Protein AF-A0A836ZSM6-F1 (afdb_monomer_lite)

Foldseek 3Di:
DPDDVLQCCCQAVPVCVPPQKGWDWDFDFDPVVQVVFDWDAPDDPPNTDGDDDPVCVVVRVVRGPDRDDRPDMYGDDPPPPDD

Organism: NCBI:txid1184265

Secondary structure (DSSP, 8-state):
--SHHHHHHHIIIIIHHHHSEEEEEEEE--HHHHTTSPPEE-SSTT-EE----GGGHHHHHHT--EEEEEEEEEE--------

pLDDT: mean 89.29, std 12.73, range [46.31, 97.94]

Sequence (83 aa):
VTNQRYAEEIASRWNVKDSGLGYVAQFEVSAAFVEHDAIQNVGGAHHTEWWIPAEELDALNDTIAGLNDIIGQFDARPTEHET

Structure (mmCIF, N/CA/C/O backbone):
data_AF-A0A836ZSM6-F1
#
_entry.id   AF-A0A836ZSM6-F1
#
loop_
_atom_site.group_PDB
_atom_site.id
_atom_site.type_symbol
_atom_site.label_atom_id
_atom_site.label_alt_id
_atom_site.label_comp_id
_atom_site.label_asym_id
_atom_site.label_entity_id
_atom_site.label_seq_id
_atom_site.pdbx_PDB_ins_code
_atom_site.Cartn_x
_atom_site.Cartn_y
_atom_site.Cartn_z
_atom_site.occupancy
_atom_site.B_iso_or_equiv
_atom_site.auth_seq_id
_atom_site.auth_comp_id
_atom_site.auth_asym_id
_atom_site.auth_atom_id
_atom_site.pdbx_PDB_model_num
ATOM 1 N N . VAL A 1 1 ? 2.350 2.345 1.796 1.00 94.56 1 VAL A N 1
ATOM 2 C CA . VAL A 1 1 ? 2.748 3.415 0.842 1.00 94.56 1 VAL A CA 1
ATOM 3 C C . VAL A 1 1 ? 1.589 4.364 0.579 1.00 94.56 1 VAL A C 1
ATOM 5 O O . VAL A 1 1 ? 0.452 3.939 0.717 1.00 94.56 1 VAL A O 1
ATOM 8 N N . THR A 1 2 ? 1.858 5.620 0.205 1.00 95.25 2 THR A N 1
ATOM 9 C CA . THR A 1 2 ? 0.820 6.652 -0.021 1.00 95.25 2 THR A CA 1
ATOM 10 C C . THR A 1 2 ? 0.589 7.011 -1.492 1.00 95.25 2 THR A C 1
ATOM 12 O O . THR A 1 2 ? -0.185 7.914 -1.795 1.00 95.25 2 THR A O 1
ATOM 15 N N . ASN A 1 3 ? 1.251 6.331 -2.434 1.00 95.50 3 ASN A N 1
ATOM 16 C CA . ASN A 1 3 ? 1.024 6.532 -3.865 1.00 95.50 3 ASN A CA 1
ATOM 17 C C . ASN A 1 3 ? 1.243 5.246 -4.674 1.00 95.50 3 ASN A C 1
ATOM 19 O O . ASN A 1 3 ? 2.080 4.409 -4.330 1.00 95.50 3 ASN A O 1
ATOM 23 N N . GLN A 1 4 ? 0.506 5.131 -5.781 1.00 96.44 4 GLN A N 1
ATOM 24 C CA . GLN A 1 4 ? 0.541 3.971 -6.674 1.00 96.44 4 GLN A CA 1
ATOM 25 C C . GLN A 1 4 ? 1.917 3.754 -7.307 1.00 96.44 4 GLN A C 1
ATOM 27 O O . GLN A 1 4 ? 2.394 2.626 -7.341 1.00 96.44 4 GLN A O 1
ATOM 32 N N . ARG A 1 5 ? 2.588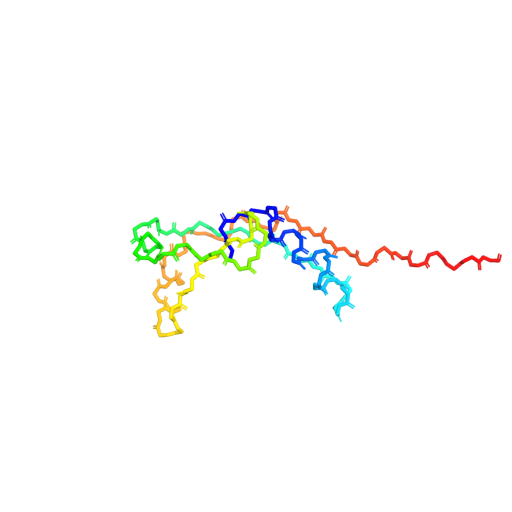 4.822 -7.759 1.00 97.25 5 ARG A N 1
ATOM 33 C CA . ARG A 1 5 ? 3.892 4.712 -8.429 1.00 97.25 5 ARG A CA 1
ATOM 34 C C . ARG A 1 5 ? 4.906 3.962 -7.567 1.00 97.25 5 ARG A C 1
ATOM 36 O O . ARG A 1 5 ? 5.621 3.096 -8.064 1.00 97.25 5 ARG A O 1
ATOM 43 N N . TYR A 1 6 ? 4.981 4.290 -6.280 1.00 97.56 6 TYR A N 1
ATOM 44 C CA . TYR A 1 6 ? 5.891 3.592 -5.383 1.00 97.56 6 TYR A CA 1
ATOM 45 C C . TYR A 1 6 ? 5.452 2.142 -5.139 1.00 97.56 6 TYR A C 1
ATOM 47 O O . TYR A 1 6 ? 6.295 1.249 -5.146 1.00 97.56 6 TYR A O 1
ATOM 55 N N . ALA A 1 7 ? 4.146 1.882 -5.018 1.00 97.31 7 ALA A N 1
ATOM 56 C CA . ALA A 1 7 ? 3.617 0.522 -4.901 1.00 97.31 7 ALA A CA 1
ATOM 57 C C . ALA A 1 7 ? 4.013 -0.371 -6.096 1.00 97.31 7 ALA A C 1
ATOM 59 O O . ALA A 1 7 ? 4.433 -1.512 -5.910 1.00 97.31 7 ALA A O 1
ATOM 60 N N . GLU A 1 8 ? 3.941 0.159 -7.318 1.00 96.88 8 GLU A N 1
ATOM 61 C CA . GLU A 1 8 ? 4.333 -0.545 -8.545 1.00 96.88 8 GLU A CA 1
ATOM 62 C C . GLU A 1 8 ? 5.843 -0.783 -8.628 1.00 96.88 8 GLU A C 1
ATOM 64 O O . GLU A 1 8 ? 6.280 -1.860 -9.039 1.00 96.88 8 GLU A O 1
ATOM 69 N N . GLU A 1 9 ? 6.660 0.190 -8.210 1.00 96.31 9 GLU A N 1
ATOM 70 C CA . GLU A 1 9 ? 8.110 0.004 -8.100 1.00 96.31 9 GLU A CA 1
ATOM 71 C C . GLU A 1 9 ? 8.437 -1.129 -7.117 1.00 96.31 9 GLU A C 1
ATOM 73 O O . GLU A 1 9 ? 9.293 -1.961 -7.428 1.00 96.31 9 GLU A O 1
ATOM 78 N N . ILE A 1 10 ? 7.715 -1.219 -5.991 1.00 95.88 10 ILE A N 1
ATOM 79 C CA . ILE A 1 10 ? 7.869 -2.322 -5.037 1.00 95.88 10 ILE A CA 1
ATOM 80 C C . ILE A 1 10 ? 7.507 -3.662 -5.657 1.00 95.88 10 ILE A C 1
ATOM 82 O O . ILE A 1 10 ? 8.325 -4.589 -5.657 1.00 95.88 10 ILE A O 1
ATOM 86 N N . ALA A 1 11 ? 6.307 -3.753 -6.224 1.00 96.44 11 ALA A N 1
ATOM 87 C CA . ALA A 1 11 ? 5.806 -4.987 -6.799 1.00 96.44 11 ALA A CA 1
ATOM 88 C C . ALA A 1 11 ? 6.717 -5.497 -7.930 1.00 96.44 11 ALA A C 1
ATOM 90 O O . ALA A 1 11 ? 7.119 -6.658 -7.923 1.00 96.44 11 ALA A O 1
ATOM 91 N N . SER A 1 12 ? 7.095 -4.628 -8.868 1.00 94.81 12 SER A N 1
ATOM 92 C CA . SER A 1 12 ? 7.819 -5.017 -10.085 1.00 94.81 12 SER A CA 1
ATOM 93 C C . SER A 1 12 ? 9.330 -5.187 -9.909 1.00 94.81 12 SER A C 1
ATOM 95 O O . SER A 1 12 ? 9.943 -5.989 -10.615 1.00 94.81 12 SER A O 1
ATOM 97 N N . ARG A 1 13 ? 9.970 -4.428 -9.009 1.00 92.81 13 ARG A N 1
ATOM 98 C CA . ARG A 1 13 ? 11.443 -4.399 -8.909 1.00 92.81 13 ARG A CA 1
ATOM 99 C C . ARG A 1 13 ? 11.992 -5.211 -7.751 1.00 92.81 13 ARG A C 1
ATOM 101 O O . ARG A 1 13 ? 13.163 -5.598 -7.833 1.00 92.81 13 ARG A O 1
ATOM 108 N N . TRP A 1 14 ? 11.201 -5.411 -6.700 1.00 92.75 14 TRP A N 1
ATOM 109 C CA . TRP A 1 14 ? 11.605 -6.152 -5.508 1.00 92.75 14 TRP A CA 1
ATOM 110 C C . TRP A 1 14 ? 10.790 -7.439 -5.377 1.00 92.75 14 TRP A C 1
ATOM 112 O O . TRP A 1 14 ? 11.380 -8.505 -5.507 1.00 92.75 14 TRP A O 1
ATOM 122 N N . ASN A 1 15 ? 9.457 -7.372 -5.275 1.00 91.81 15 ASN A N 1
ATOM 123 C CA . ASN A 1 15 ? 8.646 -8.573 -5.013 1.00 91.81 15 ASN A CA 1
ATOM 124 C C . ASN A 1 15 ? 8.754 -9.610 -6.139 1.00 91.81 15 ASN A C 1
ATOM 126 O O . ASN A 1 15 ? 9.069 -10.762 -5.868 1.00 91.81 15 ASN A O 1
ATOM 130 N N . VAL A 1 16 ? 8.603 -9.205 -7.407 1.00 92.31 16 VAL A N 1
ATOM 131 C CA . VAL A 1 16 ? 8.742 -10.120 -8.559 1.00 92.31 16 VAL A CA 1
ATOM 132 C C . VAL A 1 16 ? 10.083 -10.861 -8.577 1.00 92.31 16 VAL A C 1
ATOM 134 O O . VAL A 1 16 ? 10.126 -12.009 -9.011 1.00 92.31 16 VAL A O 1
ATOM 137 N N . LYS A 1 17 ? 11.179 -10.249 -8.107 1.00 88.38 17 LYS A N 1
ATOM 138 C CA . LYS A 1 17 ? 12.486 -10.926 -8.079 1.00 88.38 17 LYS A CA 1
ATOM 139 C C . LYS A 1 17 ? 12.520 -12.090 -7.094 1.00 88.38 17 LYS A C 1
ATOM 141 O O . LYS A 1 17 ? 13.193 -13.076 -7.377 1.00 88.38 17 LYS A O 1
ATOM 146 N N . ASP A 1 18 ? 11.799 -11.970 -5.984 1.00 87.00 18 ASP A N 1
ATOM 147 C CA . ASP A 1 18 ? 11.803 -12.964 -4.912 1.00 87.00 18 ASP A CA 1
ATOM 148 C C . ASP A 1 18 ? 10.703 -14.021 -5.094 1.00 87.00 18 ASP A C 1
ATOM 150 O O . ASP A 1 18 ? 10.926 -15.197 -4.816 1.00 87.00 18 ASP A O 1
ATOM 154 N N . SER A 1 19 ? 9.519 -13.633 -5.582 1.00 88.75 19 SER A N 1
ATOM 155 C CA . SER A 1 19 ? 8.338 -14.509 -5.675 1.00 88.75 19 SER A CA 1
ATOM 156 C C . SER A 1 19 ? 7.901 -14.850 -7.104 1.00 88.75 19 SER A C 1
ATOM 158 O O . SER A 1 19 ? 7.003 -15.672 -7.283 1.00 88.75 19 SER A O 1
ATOM 160 N N . GLY A 1 20 ? 8.467 -14.205 -8.129 1.00 90.88 20 GLY A N 1
ATOM 161 C CA . GLY A 1 20 ? 8.041 -14.330 -9.530 1.00 90.88 20 GLY A CA 1
ATOM 162 C C . GLY A 1 20 ? 6.762 -13.560 -9.890 1.00 90.88 20 GLY A C 1
ATOM 163 O O . GLY A 1 20 ? 6.473 -13.399 -11.074 1.00 90.88 20 GLY A O 1
ATOM 164 N N . LEU A 1 21 ? 6.020 -13.055 -8.896 1.00 93.94 21 LEU A N 1
ATOM 165 C CA . LEU A 1 21 ? 4.771 -12.304 -9.062 1.00 93.94 21 LEU A CA 1
ATOM 166 C C . LEU A 1 21 ? 4.677 -11.150 -8.058 1.00 93.94 21 LEU A C 1
ATOM 168 O O . LEU A 1 21 ? 4.958 -11.318 -6.873 1.00 93.94 21 LEU A O 1
ATOM 172 N N . GLY A 1 22 ? 4.197 -9.996 -8.508 1.00 95.19 22 GLY A N 1
ATOM 173 C CA . GLY A 1 22 ? 3.908 -8.836 -7.671 1.00 95.19 22 GLY A CA 1
ATOM 174 C C . GLY A 1 22 ? 2.517 -8.289 -7.961 1.00 95.19 22 GLY A C 1
ATOM 175 O O . GLY A 1 22 ? 2.126 -8.176 -9.119 1.00 95.19 22 GLY A O 1
ATOM 176 N N . TYR A 1 23 ? 1.787 -7.913 -6.914 1.00 95.00 23 TYR A N 1
ATOM 177 C CA . TYR A 1 23 ? 0.468 -7.295 -7.027 1.00 95.00 23 TYR A CA 1
ATOM 178 C C . TYR A 1 23 ? 0.445 -5.955 -6.302 1.00 95.00 23 TYR A C 1
ATOM 180 O O . TYR A 1 23 ? 1.117 -5.781 -5.284 1.00 95.00 23 TYR A O 1
ATOM 188 N N . VAL A 1 24 ? -0.358 -5.029 -6.814 1.00 96.56 24 VAL A N 1
ATOM 189 C CA . VAL A 1 24 ? -0.679 -3.765 -6.153 1.00 96.56 24 VAL A CA 1
ATOM 190 C C . VAL A 1 24 ? -2.169 -3.763 -5.850 1.00 96.56 24 VAL A C 1
ATOM 192 O O . VAL A 1 24 ? -2.989 -3.774 -6.766 1.00 96.56 24 VAL A O 1
ATOM 195 N N . ALA A 1 25 ? -2.502 -3.754 -4.563 1.00 94.12 25 ALA A N 1
ATOM 196 C CA .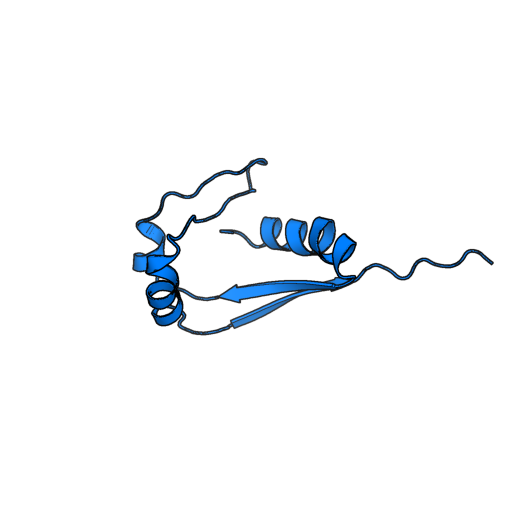 ALA A 1 25 ? -3.869 -3.628 -4.076 1.00 94.12 25 ALA A CA 1
ATOM 197 C C . ALA A 1 25 ? -4.131 -2.190 -3.621 1.00 94.12 25 ALA A C 1
ATOM 199 O O . ALA A 1 25 ? -3.280 -1.581 -2.965 1.00 94.12 25 ALA A O 1
ATOM 200 N N . GLN A 1 26 ? -5.307 -1.661 -3.955 1.00 93.56 26 GLN A N 1
ATOM 201 C CA . GLN A 1 26 ? -5.774 -0.366 -3.469 1.00 93.56 26 GLN A CA 1
ATOM 202 C C . GLN A 1 26 ? -6.873 -0.553 -2.420 1.00 93.56 26 GLN A C 1
ATOM 204 O O . GLN A 1 26 ? -7.816 -1.321 -2.616 1.00 93.56 26 GLN A O 1
ATOM 209 N N . PHE A 1 27 ? -6.748 0.186 -1.319 1.00 91.88 27 PHE A N 1
ATOM 210 C CA . PHE A 1 27 ? -7.714 0.214 -0.227 1.00 91.88 27 PHE A CA 1
ATOM 211 C C . PHE A 1 27 ? -8.222 1.636 -0.039 1.00 91.88 27 PHE A C 1
ATOM 213 O O . PHE A 1 27 ? -7.432 2.583 -0.021 1.00 91.88 27 PHE A O 1
ATOM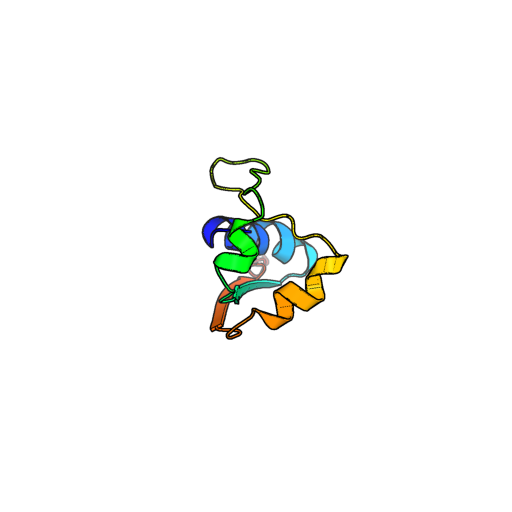 220 N N . GLU A 1 28 ? -9.531 1.770 0.139 1.00 92.00 28 GLU A N 1
ATOM 221 C CA . GLU A 1 28 ? -10.125 2.997 0.652 1.00 92.00 28 GLU A CA 1
ATOM 222 C C . GLU A 1 28 ? -10.205 2.905 2.172 1.00 92.00 28 GLU A C 1
ATOM 224 O O . GLU A 1 28 ? -10.820 1.991 2.721 1.00 92.00 28 GLU A O 1
ATOM 229 N N . VAL A 1 29 ? -9.562 3.858 2.840 1.00 91.62 29 VAL A N 1
ATOM 230 C CA . VAL A 1 29 ? -9.519 3.972 4.300 1.00 91.62 29 VAL A CA 1
ATOM 231 C C . VAL A 1 29 ? -10.022 5.345 4.724 1.00 91.62 29 VAL A C 1
ATOM 233 O O . VAL A 1 29 ? -10.022 6.296 3.937 1.00 91.62 29 VAL A O 1
ATOM 236 N N . SER A 1 30 ? -10.437 5.466 5.982 1.00 92.19 30 SER A N 1
ATOM 237 C CA . SER A 1 30 ? -10.826 6.757 6.549 1.00 92.19 30 SER A CA 1
ATOM 238 C C . SER A 1 30 ? -9.646 7.733 6.539 1.00 92.19 30 SER A C 1
ATOM 240 O O . SER A 1 30 ? -8.627 7.482 7.181 1.00 92.19 30 SER A O 1
ATOM 242 N N . ALA A 1 31 ? -9.799 8.881 5.870 1.00 91.56 31 ALA A N 1
ATOM 243 C CA . ALA A 1 31 ? -8.797 9.949 5.894 1.00 91.56 31 ALA A CA 1
ATOM 244 C C . ALA A 1 31 ? -8.496 10.401 7.332 1.00 91.56 31 ALA A C 1
ATOM 246 O O . ALA A 1 31 ? -7.339 10.532 7.712 1.00 91.56 31 ALA A O 1
ATOM 247 N N . ALA A 1 32 ? -9.535 10.512 8.164 1.00 92.62 32 ALA A N 1
ATOM 248 C CA . ALA A 1 32 ? -9.390 10.881 9.568 1.00 92.62 32 ALA A CA 1
ATOM 249 C C . ALA A 1 32 ? -8.557 9.873 10.377 1.00 92.62 32 ALA A C 1
ATOM 251 O O . ALA A 1 32 ? -7.998 10.256 11.393 1.00 92.62 32 ALA A O 1
ATOM 252 N N . PHE A 1 33 ? -8.466 8.608 9.951 1.00 92.69 33 PHE A N 1
ATOM 253 C CA . PHE A 1 33 ? -7.600 7.627 10.605 1.00 92.69 33 PHE A CA 1
ATOM 254 C C . PHE A 1 33 ? -6.127 7.888 10.264 1.00 92.69 33 PHE A C 1
ATOM 256 O O . PHE A 1 33 ? -5.306 8.059 11.155 1.00 92.69 33 PHE A O 1
ATOM 263 N N . VAL A 1 34 ? -5.803 7.988 8.970 1.00 91.69 34 VAL A N 1
ATOM 264 C CA . VAL A 1 34 ? -4.411 8.074 8.489 1.00 91.69 34 VAL A CA 1
ATOM 265 C C . VAL A 1 34 ? -3.796 9.478 8.547 1.00 91.69 34 VAL A C 1
ATOM 267 O O . VAL A 1 34 ? -2.580 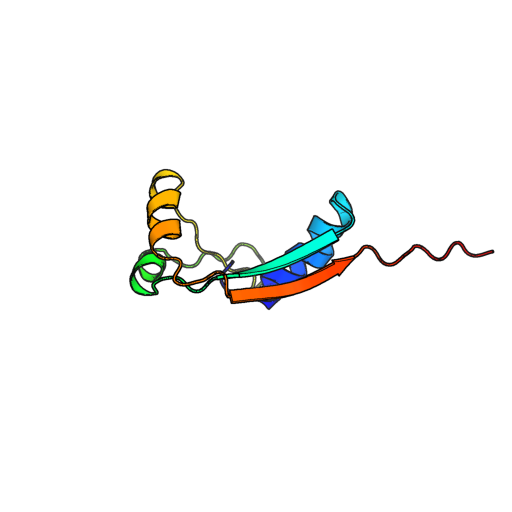9.615 8.467 1.00 91.69 34 VAL A O 1
ATOM 270 N N . GLU A 1 35 ? -4.601 10.538 8.663 1.00 91.19 35 GLU A N 1
ATOM 271 C CA . GLU A 1 35 ? -4.112 11.927 8.746 1.00 91.19 35 GLU A CA 1
ATOM 272 C C . GLU A 1 35 ? -3.434 12.257 10.084 1.00 91.19 35 GLU A C 1
ATOM 274 O O . GLU A 1 35 ? -2.712 13.252 10.176 1.00 91.19 35 GLU A O 1
ATOM 279 N N . HIS A 1 36 ? -3.645 11.436 11.116 1.00 88.81 36 HIS A N 1
ATOM 280 C CA . HIS A 1 36 ? -2.939 11.571 12.388 1.00 88.81 36 HIS A CA 1
ATOM 281 C C . HIS A 1 36 ? -1.453 11.209 12.271 1.00 88.81 36 HIS A C 1
ATOM 283 O O . HIS A 1 36 ? -0.628 11.777 12.993 1.00 88.81 36 HIS A O 1
ATOM 289 N N . ASP A 1 37 ? -1.107 10.331 11.328 1.00 90.31 37 ASP A N 1
ATOM 290 C CA . ASP A 1 37 ? 0.258 9.884 11.095 1.00 90.31 37 ASP A CA 1
ATOM 291 C C . ASP A 1 37 ? 0.983 10.756 10.071 1.00 90.31 37 ASP A C 1
ATOM 293 O O . ASP A 1 37 ? 0.502 11.058 8.975 1.00 90.31 37 ASP A O 1
ATOM 297 N N . ALA A 1 38 ? 2.221 11.122 10.401 1.00 93.06 38 ALA A N 1
ATOM 298 C CA . ALA A 1 38 ? 3.081 11.823 9.465 1.00 93.06 38 ALA A CA 1
ATOM 299 C C . ALA A 1 38 ? 3.475 10.899 8.302 1.00 93.06 38 ALA A C 1
ATOM 301 O O . ALA A 1 38 ? 3.956 9.781 8.510 1.00 93.06 38 ALA A O 1
ATOM 302 N N . ILE A 1 39 ? 3.357 11.405 7.073 1.00 95.62 39 ILE A N 1
ATOM 303 C CA . ILE A 1 39 ? 3.897 10.730 5.892 1.00 95.62 39 ILE A CA 1
ATOM 304 C C . ILE A 1 39 ? 5.422 10.687 6.003 1.00 95.62 39 ILE A C 1
ATOM 306 O O . ILE A 1 39 ? 6.084 11.724 6.073 1.00 95.62 39 ILE A O 1
ATOM 310 N N . GLN A 1 40 ? 5.975 9.482 5.960 1.00 97.50 40 GLN A N 1
ATOM 311 C CA . GLN A 1 40 ? 7.410 9.245 5.951 1.00 97.50 40 GLN A CA 1
ATOM 312 C C . GLN A 1 40 ? 7.916 9.205 4.516 1.00 97.50 40 GLN A C 1
ATOM 314 O O . GLN A 1 40 ? 7.266 8.630 3.644 1.00 97.50 40 GLN A O 1
ATOM 319 N N . ASN A 1 41 ? 9.084 9.797 4.266 1.00 97.50 41 ASN A N 1
ATOM 320 C CA . ASN A 1 41 ? 9.828 9.596 3.027 1.00 97.50 41 ASN A CA 1
ATOM 321 C C . ASN A 1 41 ? 10.991 8.638 3.303 1.00 97.50 41 ASN A C 1
ATOM 323 O O . ASN A 1 41 ? 11.852 8.931 4.132 1.00 97.50 41 ASN A O 1
ATOM 327 N N . VAL A 1 42 ? 11.012 7.508 2.601 1.00 96.44 42 VAL A N 1
ATOM 328 C CA . VAL A 1 42 ? 11.974 6.417 2.821 1.00 96.44 42 VAL A CA 1
ATOM 329 C C . VAL A 1 42 ? 12.999 6.286 1.692 1.00 96.44 42 VAL A C 1
ATOM 331 O O . VAL A 1 42 ? 13.629 5.243 1.526 1.00 96.44 42 VAL A O 1
ATOM 334 N N . GLY A 1 43 ? 13.196 7.346 0.901 1.00 95.06 43 GLY A N 1
ATOM 335 C CA . GLY A 1 43 ? 14.200 7.360 -0.158 1.00 95.06 43 GLY A CA 1
ATOM 336 C C . GLY A 1 43 ? 13.943 8.418 -1.225 1.00 95.06 43 GLY A C 1
ATOM 337 O O . GLY A 1 43 ? 14.231 9.598 -1.041 1.00 95.06 43 GLY A O 1
ATOM 338 N N . GLY A 1 44 ? 13.480 7.981 -2.399 1.00 94.56 44 GLY A N 1
ATOM 339 C CA . GLY A 1 44 ? 13.157 8.880 -3.506 1.00 94.56 44 GLY A CA 1
ATOM 340 C C . GLY A 1 44 ? 12.045 9.872 -3.149 1.00 94.56 44 GLY A C 1
ATOM 341 O O . GLY A 1 44 ? 11.261 9.647 -2.233 1.00 94.56 44 GLY A O 1
ATOM 342 N N . ALA A 1 45 ? 11.919 10.965 -3.908 1.00 95.12 45 ALA A N 1
ATOM 343 C CA . ALA A 1 45 ? 10.936 12.020 -3.624 1.00 95.12 45 ALA A CA 1
ATOM 344 C C . ALA A 1 45 ? 9.484 11.506 -3.503 1.00 95.12 45 ALA A C 1
ATOM 346 O O . ALA A 1 45 ? 8.712 12.033 -2.708 1.00 95.12 45 ALA A O 1
ATOM 347 N N . HIS A 1 46 ? 9.126 10.460 -4.255 1.00 95.81 46 HIS A N 1
ATOM 348 C CA . HIS A 1 46 ? 7.814 9.801 -4.218 1.00 95.81 46 HIS A CA 1
ATOM 349 C C . HIS A 1 46 ? 7.796 8.496 -3.404 1.00 95.81 46 HIS A C 1
ATOM 351 O O . HIS A 1 46 ? 6.804 7.778 -3.441 1.00 95.81 46 HIS A O 1
ATOM 357 N N . HIS A 1 47 ? 8.865 8.139 -2.691 1.00 97.50 47 HIS A N 1
ATOM 358 C CA . HIS A 1 47 ? 8.910 6.937 -1.847 1.00 97.50 47 HIS A CA 1
ATOM 359 C C . HIS A 1 47 ? 8.323 7.251 -0.481 1.00 97.50 47 HIS A C 1
ATOM 361 O O . HIS A 1 47 ? 9.052 7.496 0.477 1.00 97.50 47 HIS A O 1
ATOM 367 N N . THR A 1 48 ? 6.996 7.322 -0.426 1.00 97.94 48 THR A N 1
ATOM 368 C CA . THR A 1 48 ? 6.272 7.771 0.760 1.00 97.94 48 THR A CA 1
ATOM 369 C C . THR A 1 48 ? 5.326 6.719 1.323 1.00 97.94 48 THR A C 1
ATOM 371 O O . THR A 1 48 ? 4.671 5.979 0.579 1.00 97.94 48 THR A O 1
ATOM 374 N N . GLU A 1 49 ? 5.224 6.669 2.649 1.00 97.19 49 GLU A N 1
ATOM 375 C CA . GLU A 1 49 ? 4.386 5.717 3.379 1.00 97.19 49 GLU A CA 1
ATOM 376 C C . GLU A 1 49 ? 3.896 6.249 4.729 1.00 97.19 49 GLU A C 1
ATOM 378 O O . GLU A 1 49 ? 4.487 7.164 5.298 1.00 97.19 49 GLU A O 1
ATOM 383 N N . TRP A 1 50 ? 2.797 5.672 5.217 1.00 95.88 50 TRP A N 1
ATOM 384 C CA . TRP A 1 50 ? 2.368 5.795 6.609 1.00 95.88 50 TRP A CA 1
ATOM 385 C C . TRP A 1 50 ? 2.979 4.662 7.428 1.00 95.88 50 TRP A C 1
ATOM 387 O O . TRP A 1 50 ? 3.050 3.527 6.947 1.00 95.88 50 TRP A O 1
ATOM 397 N N . TRP A 1 51 ? 3.390 4.967 8.655 1.00 95.44 51 TRP A N 1
ATOM 398 C CA . TRP A 1 51 ? 3.859 3.983 9.627 1.00 95.44 51 TRP A CA 1
ATOM 399 C C . TRP A 1 51 ? 2.799 3.803 10.700 1.00 95.44 51 TRP A C 1
ATOM 401 O O . TRP A 1 51 ? 2.810 4.502 11.705 1.00 95.44 51 TRP A O 1
ATOM 411 N N . ILE A 1 52 ? 1.886 2.867 10.456 1.00 93.69 52 ILE A N 1
ATOM 412 C CA . ILE A 1 52 ? 0.815 2.551 11.398 1.00 93.69 52 ILE A CA 1
ATOM 413 C C . ILE A 1 52 ? 1.380 1.637 12.495 1.00 93.69 52 ILE A C 1
ATOM 415 O O . ILE A 1 52 ? 1.997 0.616 12.156 1.00 93.69 52 ILE A O 1
ATOM 419 N N . PRO A 1 53 ? 1.206 1.970 13.788 1.00 94.88 53 PRO A N 1
ATOM 420 C CA . PRO A 1 53 ? 1.594 1.092 14.885 1.00 94.88 53 PRO A CA 1
ATOM 421 C C . PRO A 1 53 ? 0.923 -0.282 14.777 1.00 94.88 53 PRO A C 1
ATOM 423 O O . PRO A 1 53 ? -0.217 -0.406 14.329 1.00 94.88 53 PRO A O 1
ATOM 426 N N . ALA A 1 54 ? 1.620 -1.337 15.201 1.00 95.94 54 ALA A N 1
ATOM 427 C CA . ALA A 1 54 ? 1.107 -2.702 15.067 1.00 95.94 54 ALA A CA 1
ATOM 428 C C . ALA A 1 54 ? -0.168 -2.924 15.900 1.00 95.94 54 ALA A C 1
ATOM 430 O O . ALA A 1 54 ? -1.061 -3.659 15.487 1.00 95.94 54 ALA A O 1
ATOM 431 N N . GLU A 1 55 ? -0.265 -2.262 17.051 1.00 96.62 55 GLU A N 1
ATOM 432 C CA . GLU A 1 55 ? -1.427 -2.239 17.938 1.00 96.62 55 GLU A CA 1
ATOM 433 C C . GLU A 1 55 ? -2.667 -1.567 17.327 1.00 96.62 55 GLU A C 1
ATOM 435 O O . GLU A 1 55 ? -3.780 -1.814 17.786 1.00 96.62 55 GLU A O 1
ATOM 440 N N . GLU A 1 56 ? -2.496 -0.757 16.281 1.00 95.62 56 GLU A N 1
ATOM 441 C CA . GLU A 1 56 ? -3.579 -0.055 15.585 1.00 95.62 56 GLU A CA 1
ATOM 442 C C . GLU A 1 56 ? -4.017 -0.766 14.300 1.00 95.62 56 GLU A C 1
ATOM 444 O O . GLU A 1 56 ? -4.930 -0.307 13.617 1.00 95.62 56 GLU A O 1
ATOM 449 N N . LEU A 1 57 ? -3.412 -1.911 13.967 1.00 93.69 57 LEU A N 1
ATOM 450 C CA . LEU A 1 57 ? -3.723 -2.644 12.741 1.00 93.69 57 LEU A CA 1
ATOM 451 C C . LEU A 1 57 ? -5.198 -3.070 12.663 1.00 93.69 57 LEU A C 1
ATOM 453 O O . LEU A 1 57 ? -5.810 -2.956 11.603 1.00 93.69 57 LEU A O 1
ATOM 457 N N . ASP A 1 58 ? -5.781 -3.525 13.774 1.00 95.50 58 ASP A N 1
ATOM 458 C CA . ASP A 1 58 ? -7.203 -3.887 13.819 1.00 95.50 58 ASP A CA 1
ATOM 459 C C . ASP A 1 58 ? -8.093 -2.657 13.588 1.00 95.50 58 ASP A C 1
ATOM 461 O O . ASP A 1 58 ? -9.037 -2.712 12.803 1.00 95.50 58 ASP A O 1
ATOM 465 N N . ALA A 1 59 ? -7.730 -1.515 14.178 1.00 95.00 59 ALA A N 1
ATOM 466 C CA . ALA A 1 59 ? -8.447 -0.263 13.974 1.00 95.00 59 ALA A CA 1
ATOM 467 C C . ALA A 1 59 ? -8.330 0.236 12.524 1.00 95.00 59 ALA A C 1
ATOM 469 O O . ALA A 1 59 ? -9.321 0.690 11.958 1.00 95.00 59 ALA A O 1
ATOM 470 N N . LEU A 1 60 ? -7.161 0.097 11.886 1.00 93.62 60 LEU A N 1
ATOM 471 C CA . LEU A 1 60 ? -6.996 0.391 10.461 1.00 93.62 60 LEU A CA 1
ATOM 472 C C . LEU A 1 60 ? -7.935 -0.483 9.624 1.00 93.62 60 LEU A C 1
ATOM 474 O O . LEU A 1 60 ? -8.636 0.039 8.757 1.00 93.62 60 LEU A O 1
ATOM 478 N N . ASN A 1 61 ? -7.973 -1.790 9.899 1.00 92.50 61 ASN A N 1
ATOM 479 C CA . ASN A 1 61 ? -8.817 -2.738 9.173 1.00 92.50 61 ASN A CA 1
ATOM 480 C C . ASN A 1 61 ? -10.307 -2.396 9.293 1.00 92.50 61 ASN A C 1
ATOM 482 O O . ASN A 1 61 ? -11.022 -2.465 8.294 1.00 92.50 61 ASN A O 1
ATOM 486 N N . ASP A 1 62 ? -10.757 -1.949 10.467 1.00 93.75 62 ASP A N 1
ATOM 487 C CA . ASP A 1 62 ? -12.137 -1.502 10.688 1.00 93.75 62 ASP A CA 1
ATOM 488 C C . ASP A 1 62 ? -12.500 -0.243 9.876 1.00 93.75 62 ASP A C 1
ATOM 490 O O . ASP A 1 62 ? -13.678 0.023 9.628 1.00 93.75 62 ASP A O 1
ATOM 494 N N . THR A 1 63 ? -11.505 0.536 9.433 1.00 93.31 63 THR A N 1
ATOM 495 C CA . THR A 1 63 ? -11.723 1.719 8.582 1.00 93.31 63 THR A CA 1
ATOM 496 C C . THR A 1 63 ? -11.713 1.420 7.089 1.00 93.31 63 THR A C 1
ATOM 498 O O . THR A 1 63 ? -12.027 2.317 6.301 1.00 93.31 63 THR A O 1
ATOM 501 N N . ILE A 1 64 ? -11.349 0.198 6.685 1.00 91.75 64 ILE A N 1
ATOM 502 C CA . ILE A 1 64 ? -11.344 -0.198 5.279 1.00 91.75 64 ILE A CA 1
ATOM 503 C C . ILE A 1 64 ? -12.797 -0.253 4.803 1.00 91.75 64 ILE A C 1
ATOM 505 O O . ILE A 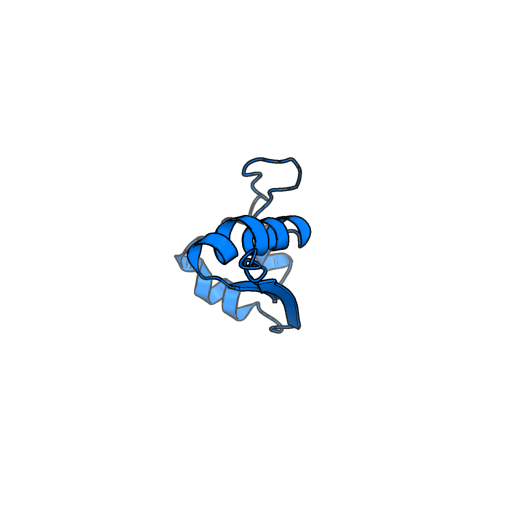1 64 ? -13.555 -1.158 5.146 1.00 91.75 64 ILE A O 1
ATOM 509 N N . ALA A 1 65 ? -13.189 0.727 3.989 1.00 84.38 65 ALA A N 1
ATOM 510 C CA . ALA A 1 65 ? -14.543 0.826 3.448 1.00 84.38 65 ALA A CA 1
ATOM 511 C C . ALA A 1 65 ? -14.787 -0.156 2.283 1.00 84.38 65 ALA A C 1
ATOM 513 O O . ALA A 1 65 ? -15.934 -0.418 1.919 1.00 84.38 65 ALA A O 1
ATOM 514 N N . GLY A 1 66 ? -13.711 -0.714 1.718 1.00 67.75 66 GLY A N 1
ATOM 515 C CA . GLY A 1 66 ? -13.733 -1.702 0.646 1.00 67.75 66 GLY A CA 1
ATOM 516 C C . GLY A 1 66 ? -12.326 -2.064 0.163 1.00 67.75 66 GLY A C 1
ATOM 517 O O . GLY A 1 66 ? -11.387 -1.269 0.256 1.00 67.75 66 GLY A O 1
ATOM 518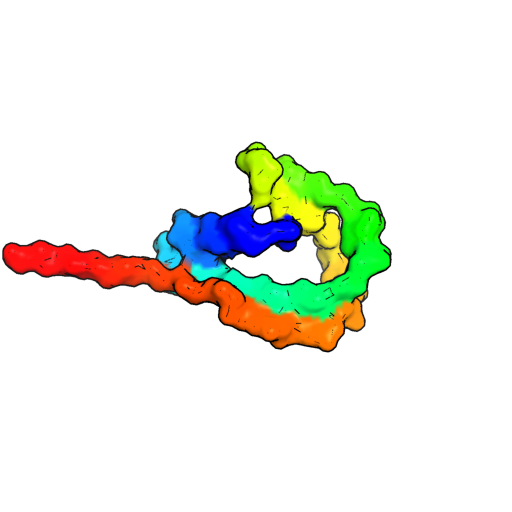 N N . LEU A 1 67 ? -12.179 -3.291 -0.342 1.00 65.56 67 LEU A N 1
ATOM 519 C CA . LEU A 1 67 ? -10.993 -3.742 -1.070 1.00 65.56 67 LEU A CA 1
ATOM 520 C C . LEU A 1 67 ? -11.277 -3.465 -2.541 1.00 65.56 67 LEU A C 1
ATOM 522 O O . LEU A 1 67 ? -12.050 -4.195 -3.159 1.00 65.56 67 LEU A O 1
ATOM 526 N N . ASN A 1 68 ? -10.753 -2.354 -3.053 1.00 67.19 68 ASN A N 1
ATOM 527 C CA . ASN A 1 68 ? -11.387 -1.758 -4.220 1.00 67.19 68 ASN A CA 1
ATOM 528 C C . ASN A 1 68 ? -10.821 -2.194 -5.549 1.00 67.19 68 ASN A C 1
ATOM 530 O O . ASN A 1 68 ? -11.541 -1.978 -6.501 1.00 67.19 68 ASN A O 1
ATOM 534 N N . ASP A 1 69 ? -9.635 -2.815 -5.617 1.00 86.56 69 ASP A N 1
ATOM 535 C CA . ASP A 1 69 ? -9.196 -3.656 -6.743 1.00 86.56 69 ASP A CA 1
ATOM 536 C C . ASP A 1 69 ? -7.715 -4.057 -6.604 1.00 86.56 69 ASP A C 1
ATOM 538 O O . ASP A 1 69 ? -6.919 -3.422 -5.897 1.00 86.56 69 ASP A O 1
ATOM 542 N N . ILE A 1 70 ? -7.320 -5.094 -7.349 1.00 93.88 70 ILE A N 1
ATOM 543 C CA . ILE A 1 70 ? -5.928 -5.253 -7.777 1.00 93.88 70 ILE A CA 1
ATOM 544 C C . ILE A 1 70 ? -5.714 -4.325 -8.972 1.00 93.88 70 ILE A C 1
ATOM 546 O O . ILE A 1 70 ? -6.175 -4.598 -10.077 1.00 93.88 70 ILE A O 1
ATOM 550 N N . ILE A 1 71 ? -5.001 -3.228 -8.744 1.00 95.12 71 ILE A N 1
ATOM 551 C CA . ILE A 1 71 ? -4.760 -2.182 -9.746 1.00 95.12 71 ILE A CA 1
ATOM 552 C C . ILE A 1 71 ? -3.454 -2.385 -10.526 1.00 95.12 71 ILE A C 1
ATOM 554 O O . ILE A 1 71 ? -3.156 -1.636 -11.452 1.00 95.12 71 ILE A O 1
ATOM 558 N N . GLY A 1 72 ? -2.667 -3.400 -10.162 1.00 95.00 72 GLY A N 1
ATOM 559 C CA . GLY A 1 72 ? -1.443 -3.761 -10.865 1.00 95.00 72 GLY A CA 1
ATOM 560 C C . GLY A 1 72 ? -1.050 -5.210 -10.614 1.00 95.00 72 GLY A C 1
ATOM 561 O O . GLY A 1 72 ? -1.124 -5.696 -9.485 1.00 95.00 72 GLY A O 1
ATOM 562 N N . GLN A 1 73 ? -0.603 -5.882 -11.670 1.00 96.06 73 GLN A N 1
ATOM 563 C CA . GLN A 1 73 ? -0.014 -7.214 -11.625 1.00 96.06 73 GLN A CA 1
ATOM 564 C C . GLN A 1 73 ? 1.269 -7.204 -12.453 1.00 96.06 73 GLN A C 1
ATOM 566 O O . GLN A 1 73 ? 1.296 -6.701 -13.574 1.00 96.06 73 GLN A O 1
ATOM 571 N N . PHE A 1 74 ? 2.325 -7.774 -11.888 1.00 94.50 74 PHE A N 1
ATOM 572 C CA . PHE A 1 74 ? 3.650 -7.850 -12.480 1.00 94.50 74 PHE A CA 1
ATOM 573 C C . PHE A 1 74 ? 4.142 -9.287 -12.380 1.00 94.50 74 PHE A C 1
ATOM 575 O O . PHE A 1 74 ? 4.008 -9.915 -11.330 1.00 94.50 74 PHE A O 1
ATOM 582 N N . ASP A 1 75 ? 4.730 -9.799 -13.451 1.00 92.88 75 ASP A N 1
ATOM 583 C CA . ASP A 1 75 ? 5.371 -11.104 -13.486 1.00 92.88 75 ASP A CA 1
ATOM 584 C C . ASP A 1 75 ? 6.851 -10.966 -13.851 1.00 92.88 75 ASP A C 1
ATOM 586 O O . ASP A 1 75 ? 7.315 -9.959 -14.404 1.00 92.88 75 ASP A O 1
ATOM 590 N N . ALA A 1 76 ? 7.637 -11.978 -13.493 1.00 80.81 76 ALA A N 1
ATOM 591 C CA . ALA A 1 76 ? 8.953 -12.121 -14.081 1.00 80.81 76 ALA A CA 1
ATOM 592 C C . ALA A 1 76 ? 8.732 -12.431 -15.565 1.00 80.81 76 ALA A C 1
ATOM 594 O O . ALA A 1 76 ? 8.229 -13.507 -15.892 1.00 80.81 76 ALA A O 1
ATOM 595 N N . ARG A 1 77 ? 9.089 -11.494 -16.460 1.00 65.31 77 ARG A N 1
ATOM 596 C CA . ARG A 1 77 ? 9.090 -11.768 -17.905 1.00 65.31 77 ARG A CA 1
ATOM 597 C C . ARG A 1 77 ? 9.762 -13.126 -18.130 1.00 65.31 77 ARG A C 1
ATOM 599 O O . ARG A 1 77 ? 10.856 -13.316 -17.586 1.00 65.31 77 ARG A O 1
ATOM 606 N N . PRO A 1 78 ? 9.149 -14.051 -18.892 1.00 56.22 78 PRO A N 1
ATOM 607 C CA . PRO A 1 78 ? 9.780 -15.327 -19.172 1.00 56.22 78 PRO A CA 1
ATOM 608 C C . PRO A 1 78 ? 11.150 -15.036 -19.778 1.00 56.22 78 PRO A C 1
ATOM 610 O O . PRO A 1 78 ? 11.262 -14.283 -20.745 1.00 56.22 78 PRO A O 1
ATOM 613 N N . THR A 1 79 ? 12.202 -15.571 -19.162 1.00 54.66 79 THR A N 1
ATOM 614 C CA . THR A 1 79 ? 13.525 -15.581 -19.773 1.00 54.66 79 THR A CA 1
ATOM 615 C C . THR A 1 79 ? 13.388 -16.333 -21.087 1.00 54.66 79 THR A C 1
ATOM 617 O O . THR A 1 79 ? 13.208 -17.552 -21.079 1.00 54.66 79 THR A O 1
ATOM 620 N N . GLU A 1 80 ? 13.406 -15.610 -22.207 1.00 49.56 80 GLU A N 1
ATOM 621 C CA . GLU A 1 80 ? 13.582 -16.220 -23.516 1.00 49.56 80 GLU A CA 1
ATOM 622 C C . GLU A 1 80 ? 14.895 -17.002 -23.446 1.00 49.56 80 GLU A C 1
ATOM 624 O O . GLU A 1 80 ? 15.975 -16.430 -23.298 1.00 49.56 80 GLU A O 1
ATOM 629 N N . HIS A 1 81 ? 14.796 -18.330 -23.449 1.00 46.31 81 HIS A N 1
ATOM 630 C CA . HIS A 1 81 ? 15.949 -19.171 -23.701 1.00 46.31 81 HIS A CA 1
ATOM 631 C C . HIS A 1 81 ? 16.352 -18.910 -25.155 1.00 46.31 81 HIS A C 1
ATOM 633 O O . HIS A 1 81 ? 15.691 -19.401 -26.072 1.00 46.31 81 HIS A O 1
ATOM 639 N N . GLU A 1 82 ? 17.394 -18.098 -25.360 1.00 46.53 82 GLU A N 1
ATOM 640 C CA . GLU A 1 82 ? 18.093 -18.025 -26.645 1.00 46.53 82 GLU A CA 1
ATOM 641 C C . GLU A 1 82 ? 18.425 -19.461 -27.076 1.00 46.53 82 GLU A C 1
ATOM 643 O O . GLU A 1 82 ? 19.037 -20.223 -26.321 1.00 46.53 82 GLU A O 1
ATOM 648 N N . THR A 1 83 ? 17.906 -19.847 -28.244 1.00 48.81 83 THR A N 1
ATOM 649 C CA . THR A 1 83 ? 18.121 -21.162 -28.864 1.00 48.81 83 THR A CA 1
ATOM 650 C C . THR A 1 83 ? 19.459 -21.189 -29.586 1.00 48.81 83 THR A C 1
ATOM 652 O O . THR A 1 83 ? 19.799 -20.158 -30.210 1.00 48.81 83 THR A O 1
#

Radius of gyration: 15.67 Å; chains: 1; bounding box: 33×33×47 Å